Protein AF-A0A960S7F9-F1 (afdb_monomer)

Solvent-accessible surface area (backbone atoms only — not comparable to full-atom values): 3554 Å² total; per-residue (Å²): 108,70,70,59,54,52,50,54,51,54,41,52,77,70,70,52,64,64,50,74,49,76,44,62,61,91,48,44,71,61,44,47,76,72,64,33,43,80,78,50,70,45,82,28,88,90,46,82,95,41,63,27,42,27,34,36,36,77,116

Mean predicted aligned error: 2.99 Å

Radius of gyration: 12.42 Å; Cα contacts (8 Å, |Δi|>4): 80; chains: 1; bounding box: 27×16×31 Å

Secondary structure (DSSP, 8-state):
-HHHHHHHHHHHHTT--EEEEE--GGGHHHHHHTT-EEEEEEE-TTSTT-EEEEEEEE-

pLDDT: mean 94.41, std 3.72, range [81.31, 98.19]

Nearest PDB structures (foldseek):
  2jdd-assembly1_A  TM=8.722E-01  e=7.231E-03  Bacillus licheniformis
  3efa-assembly1_A-2  TM=8.695E-01  e=4.563E-02  Lactiplantibacillus plantarum WCFS1
  2g0b-assembly11_D  TM=8.087E-01  e=6.872E-02  uncultured bacterium
  2g0b-assembly7_G  TM=8.108E-01  e=7.877E-02  uncultured bacterium
  1kuy-assembly1_A  TM=7.500E-01  e=5.996E-02  Ovis ar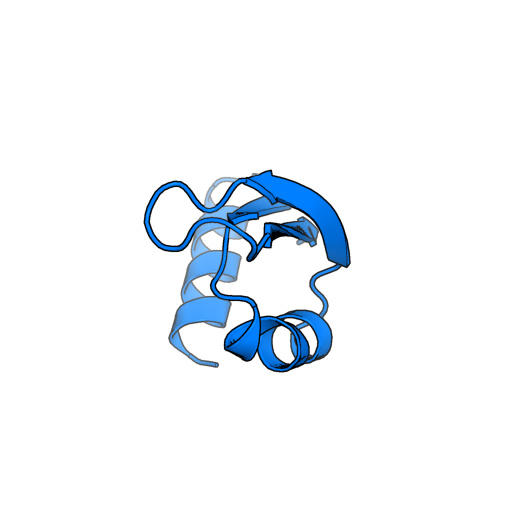ies

Foldse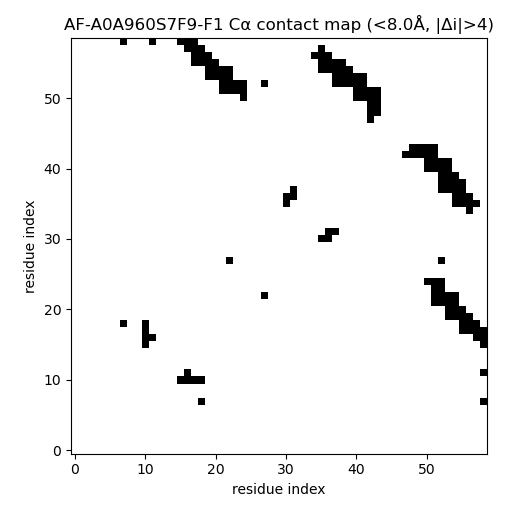ek 3Di:
DVVVVVVVVVCVVVVHFKDKDWDDPVCVVVVVVVVKDFPDWDADPPDGPDIITMIMDTD

Structure (mmCIF, N/CA/C/O backbone):
data_AF-A0A960S7F9-F1
#
_entry.id   AF-A0A960S7F9-F1
#
loop_
_atom_site.group_PDB
_atom_site.id
_atom_site.type_symbol
_atom_site.label_atom_id
_atom_site.label_alt_id
_atom_site.label_comp_id
_atom_site.label_asym_id
_atom_site.label_entity_id
_atom_site.label_seq_id
_atom_site.pdbx_PDB_ins_code
_atom_site.Cartn_x
_atom_site.Cartn_y
_atom_site.Cartn_z
_atom_site.occupancy
_atom_site.B_iso_or_equiv
_atom_site.auth_seq_id
_atom_site.auth_comp_id
_atom_site.auth_asym_id
_atom_site.auth_atom_id
_atom_site.pdbx_PDB_model_num
ATOM 1 N N . THR A 1 1 ? 8.147 3.028 10.496 1.00 81.31 1 THR A N 1
ATOM 2 C CA . THR A 1 1 ? 6.744 2.618 10.744 1.00 81.31 1 THR A CA 1
ATOM 3 C C . THR A 1 1 ? 5.872 3.747 11.280 1.00 81.31 1 THR A C 1
ATOM 5 O O . THR A 1 1 ? 4.714 3.796 10.897 1.00 81.31 1 THR A O 1
ATOM 8 N N . LEU A 1 2 ? 6.396 4.691 12.083 1.00 92.06 2 LEU A N 1
ATOM 9 C CA . LEU A 1 2 ? 5.615 5.793 12.681 1.00 92.06 2 LEU A CA 1
ATOM 10 C C . LEU A 1 2 ? 4.731 6.575 11.686 1.00 92.06 2 LEU A C 1
ATOM 12 O O . LEU A 1 2 ? 3.553 6.782 11.958 1.00 92.06 2 LEU A O 1
ATOM 16 N N . LEU A 1 3 ? 5.272 6.965 10.525 1.00 92.56 3 LEU A N 1
ATOM 17 C CA . LEU A 1 3 ? 4.517 7.715 9.508 1.00 92.56 3 LEU A CA 1
ATOM 18 C C . LEU A 1 3 ? 3.346 6.913 8.926 1.00 92.56 3 LEU A C 1
ATOM 20 O O . LEU A 1 3 ? 2.243 7.439 8.815 1.00 92.56 3 LEU A O 1
ATOM 24 N N . PHE A 1 4 ? 3.567 5.635 8.612 1.00 94.00 4 PHE A N 1
ATOM 25 C CA . PHE A 1 4 ? 2.514 4.753 8.106 1.00 94.00 4 PHE A CA 1
ATOM 26 C C . PHE A 1 4 ? 1.396 4.575 9.138 1.00 94.00 4 PHE A C 1
ATOM 28 O O . PHE A 1 4 ? 0.226 4.765 8.822 1.00 94.00 4 PHE A O 1
ATOM 35 N N . ASN A 1 5 ? 1.755 4.326 10.401 1.00 94.38 5 ASN A N 1
ATOM 36 C CA . ASN A 1 5 ? 0.778 4.196 11.483 1.00 94.38 5 ASN A CA 1
ATOM 37 C C . ASN A 1 5 ? -0.052 5.475 11.651 1.00 94.38 5 ASN A C 1
ATOM 39 O O . ASN A 1 5 ? -1.262 5.408 11.860 1.00 94.38 5 ASN A O 1
ATOM 43 N N . ARG A 1 6 ? 0.580 6.646 11.510 1.00 95.75 6 ARG A N 1
ATOM 44 C CA . ARG A 1 6 ? -0.124 7.927 11.582 1.00 95.75 6 ARG A CA 1
ATOM 45 C C . ARG A 1 6 ? -1.076 8.139 10.402 1.00 95.75 6 ARG A C 1
ATOM 47 O O . ARG A 1 6 ? -2.157 8.700 10.591 1.00 95.75 6 ARG A O 1
ATOM 54 N N . ALA A 1 7 ? -0.708 7.685 9.205 1.00 94.06 7 ALA A N 1
ATOM 55 C CA . ALA A 1 7 ? -1.591 7.714 8.041 1.00 94.06 7 ALA A CA 1
ATOM 56 C C . ALA A 1 7 ? -2.824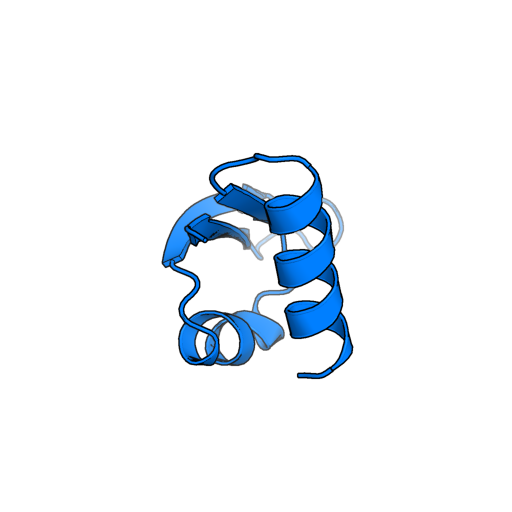 6.822 8.262 1.00 94.06 7 ALA A C 1
ATOM 58 O O . ALA A 1 7 ? -3.952 7.291 8.116 1.00 94.06 7 ALA A O 1
ATOM 59 N N . VAL A 1 8 ? -2.615 5.584 8.719 1.00 95.00 8 VAL A N 1
ATOM 60 C CA . VAL A 1 8 ? -3.674 4.625 9.084 1.00 95.00 8 VAL A CA 1
ATOM 61 C C . VAL A 1 8 ? -4.631 5.219 10.122 1.00 95.00 8 VAL A C 1
ATOM 63 O O . VAL A 1 8 ? -5.846 5.207 9.931 1.00 95.00 8 VAL A O 1
ATOM 66 N N . GLU A 1 9 ? -4.098 5.809 11.194 1.00 95.81 9 GLU A N 1
ATOM 67 C CA . GLU A 1 9 ? -4.901 6.457 12.235 1.00 95.81 9 GLU A CA 1
ATOM 68 C C . GLU A 1 9 ? -5.736 7.618 11.677 1.00 95.81 9 GLU A C 1
ATOM 70 O O . GLU A 1 9 ? -6.924 7.734 11.971 1.00 95.81 9 GLU A O 1
ATOM 75 N N . THR A 1 10 ? -5.142 8.450 10.820 1.00 95.25 10 THR A N 1
ATOM 76 C CA . THR A 1 10 ? -5.833 9.588 10.195 1.00 95.25 10 THR A CA 1
ATOM 77 C C . THR A 1 10 ? -7.011 9.129 9.335 1.00 95.25 10 THR A C 1
ATOM 79 O O . THR A 1 10 ? -8.087 9.725 9.380 1.00 95.25 10 THR A O 1
ATOM 82 N N . VAL A 1 11 ? -6.822 8.059 8.564 1.00 93.94 11 VAL A N 1
ATOM 83 C CA . VAL A 1 11 ? -7.856 7.471 7.701 1.00 93.94 11 VAL A CA 1
ATOM 84 C C . VAL A 1 11 ? -8.965 6.844 8.553 1.00 93.94 11 VAL A C 1
ATOM 86 O O . VAL A 1 11 ? -10.147 7.056 8.270 1.00 93.94 11 VAL A O 1
ATOM 89 N N . ARG A 1 12 ? -8.609 6.184 9.663 1.00 93.94 12 ARG A N 1
ATOM 90 C CA . ARG A 1 12 ? -9.573 5.611 10.615 1.00 93.94 12 ARG A CA 1
ATOM 91 C C . ARG A 1 12 ? -10.429 6.688 11.280 1.00 93.94 12 ARG A C 1
ATOM 93 O O . ARG A 1 12 ? -11.647 6.546 11.328 1.00 93.94 12 ARG A O 1
ATOM 100 N N . LEU A 1 13 ? -9.824 7.789 11.728 1.00 96.56 13 LEU A N 1
ATOM 101 C CA . LEU A 1 13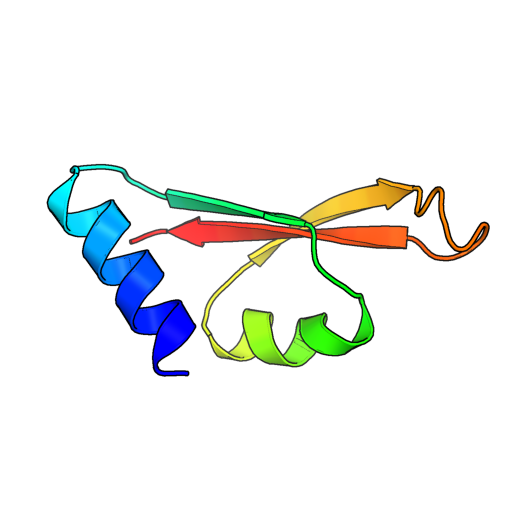 ? -10.541 8.922 12.333 1.00 96.56 13 LEU A CA 1
ATOM 102 C C . LEU A 1 13 ? -11.514 9.608 11.360 1.00 96.56 13 LEU A C 1
ATOM 104 O O . LEU A 1 13 ? -12.479 10.231 11.791 1.00 96.56 13 LEU A O 1
ATOM 108 N N . LYS A 1 14 ? -11.285 9.477 10.049 1.00 95.44 14 LYS A N 1
ATOM 109 C CA . LYS A 1 14 ? -12.182 9.974 8.994 1.00 95.44 14 LYS A CA 1
ATOM 110 C C . LYS A 1 14 ? -13.291 8.985 8.612 1.00 95.44 14 LYS A C 1
ATOM 112 O O . LYS A 1 14 ? -14.117 9.318 7.766 1.00 95.44 14 LYS A O 1
ATOM 117 N N . GLY A 1 15 ? -13.318 7.784 9.196 1.00 96.25 15 GLY A N 1
ATOM 118 C CA . GLY A 1 15 ? -14.291 6.737 8.865 1.00 96.25 15 GLY A CA 1
ATOM 119 C C . GLY A 1 15 ? -14.085 6.106 7.483 1.00 96.25 15 GLY A C 1
ATOM 120 O O . GLY A 1 15 ? -15.001 5.488 6.941 1.00 96.25 15 GLY A O 1
ATOM 121 N N . TRP A 1 16 ? -12.905 6.277 6.883 1.00 96.31 16 TRP A N 1
ATOM 122 C CA . TRP A 1 16 ? -12.553 5.611 5.630 1.00 96.31 16 TRP A CA 1
ATOM 123 C C . TRP A 1 16 ? -12.241 4.133 5.892 1.00 96.31 16 TRP A C 1
ATOM 125 O O . TRP A 1 16 ? -12.005 3.733 7.029 1.00 96.31 16 TRP A O 1
ATOM 135 N N . LYS A 1 17 ? -12.280 3.308 4.841 1.00 95.19 17 LYS A N 1
ATOM 136 C CA . LYS A 1 17 ? -12.134 1.844 4.962 1.00 95.19 17 LYS A CA 1
ATOM 137 C C . LYS A 1 17 ? -10.798 1.310 4.455 1.00 95.19 17 LYS A C 1
ATOM 139 O O . LYS A 1 17 ? -10.423 0.201 4.821 1.00 95.19 17 LYS A O 1
ATOM 144 N N . LYS A 1 18 ? -10.105 2.080 3.613 1.00 95.38 18 LYS A N 1
ATOM 145 C CA . LYS A 1 18 ? -8.828 1.680 3.030 1.00 95.38 18 LYS A CA 1
ATOM 146 C C . LYS A 1 18 ? -7.950 2.859 2.627 1.00 95.38 18 LYS A C 1
ATOM 148 O O . LYS A 1 18 ? -8.439 3.981 2.483 1.00 95.38 18 LYS A O 1
ATOM 153 N N . LEU A 1 19 ? -6.671 2.563 2.430 1.00 96.69 19 LEU A N 1
ATOM 154 C CA . LEU A 1 19 ? -5.684 3.404 1.759 1.00 96.69 19 LEU A CA 1
ATOM 155 C C . LEU A 1 19 ? -5.278 2.742 0.445 1.00 96.69 19 LEU A C 1
ATOM 157 O O . LEU A 1 19 ? -5.145 1.523 0.413 1.00 96.69 19 LEU A O 1
ATOM 161 N N . GLU A 1 20 ? -5.025 3.543 -0.587 1.00 97.25 20 GLU A N 1
ATOM 162 C CA . GLU A 1 20 ? -4.416 3.108 -1.849 1.00 97.25 20 GLU A CA 1
ATOM 163 C C . GLU A 1 20 ? -3.268 4.051 -2.208 1.00 97.25 20 GLU A C 1
ATOM 165 O O . GLU A 1 20 ? -3.388 5.267 -2.027 1.00 97.25 20 GLU A O 1
ATOM 170 N N . TRP A 1 21 ? -2.143 3.508 -2.671 1.00 97.06 21 TRP A N 1
ATOM 171 C CA . TRP A 1 21 ? -0.987 4.315 -3.064 1.00 97.06 21 TRP A CA 1
ATOM 172 C C . TRP A 1 21 ? -0.070 3.579 -4.038 1.00 97.06 21 TRP A C 1
ATOM 174 O O . TRP A 1 21 ? 0.026 2.355 -4.026 1.00 97.06 21 TRP A O 1
ATOM 184 N N . ILE A 1 22 ? 0.649 4.351 -4.851 1.00 96.94 22 ILE A N 1
ATOM 185 C CA . ILE A 1 22 ? 1.739 3.869 -5.706 1.00 96.94 22 ILE A CA 1
ATOM 186 C C . ILE A 1 22 ? 3.051 4.043 -4.939 1.00 96.94 22 ILE A C 1
ATOM 188 O O . ILE A 1 22 ? 3.218 5.033 -4.217 1.00 96.94 22 ILE A O 1
ATOM 192 N N . SER A 1 23 ? 3.988 3.104 -5.067 1.00 95.44 23 SER A N 1
ATOM 193 C CA . SER A 1 23 ? 5.301 3.245 -4.433 1.00 95.44 23 SER A CA 1
ATOM 194 C C . SER A 1 23 ? 6.466 2.810 -5.305 1.00 95.44 23 SER A C 1
ATOM 196 O O . SER A 1 23 ? 6.289 2.190 -6.346 1.00 95.44 23 SER A O 1
ATOM 198 N N . ASP A 1 24 ? 7.667 3.156 -4.847 1.00 93.50 24 ASP A N 1
ATOM 199 C CA . ASP A 1 24 ? 8.908 2.660 -5.427 1.00 93.50 24 ASP A CA 1
ATOM 200 C C . ASP A 1 24 ? 9.000 1.129 -5.237 1.00 93.50 24 ASP A C 1
ATOM 202 O O . ASP A 1 24 ? 8.718 0.646 -4.131 1.00 93.50 24 ASP A O 1
ATOM 206 N N . PRO A 1 25 ? 9.418 0.356 -6.256 1.00 93.38 25 PRO A N 1
ATOM 207 C CA . PRO A 1 25 ? 9.510 -1.104 -6.169 1.00 93.38 25 PRO A CA 1
ATOM 208 C C . PRO A 1 25 ? 10.440 -1.586 -5.054 1.00 93.38 25 PRO A C 1
ATOM 210 O O . PRO A 1 25 ? 10.186 -2.606 -4.416 1.00 93.38 25 PRO A O 1
ATOM 213 N N . ASN A 1 26 ? 11.491 -0.825 -4.737 1.00 94.12 26 ASN A N 1
ATOM 214 C CA . ASN A 1 26 ? 12.423 -1.182 -3.668 1.00 94.12 26 ASN A CA 1
ATOM 215 C C . ASN A 1 26 ? 11.767 -1.121 -2.277 1.00 94.12 26 ASN A C 1
ATOM 217 O O . ASN A 1 26 ? 12.281 -1.707 -1.322 1.00 94.12 26 ASN A O 1
ATOM 221 N N . ALA A 1 27 ? 10.632 -0.426 -2.142 1.00 94.88 27 ALA A N 1
ATOM 222 C CA . ALA A 1 27 ? 9.868 -0.336 -0.903 1.00 94.88 27 ALA A CA 1
ATOM 223 C C . ALA A 1 27 ? 8.775 -1.414 -0.779 1.00 94.88 27 ALA A C 1
ATOM 225 O O . ALA A 1 27 ? 8.098 -1.475 0.248 1.00 94.88 27 ALA A O 1
ATOM 226 N N . GLU A 1 28 ? 8.602 -2.291 -1.769 1.00 95.56 28 GLU A N 1
ATOM 227 C CA . GLU A 1 28 ? 7.517 -3.276 -1.793 1.00 95.56 28 GLU A CA 1
ATOM 228 C C . GLU A 1 28 ? 7.507 -4.174 -0.552 1.00 95.56 28 GLU A C 1
ATOM 230 O O . GLU A 1 28 ? 6.515 -4.235 0.178 1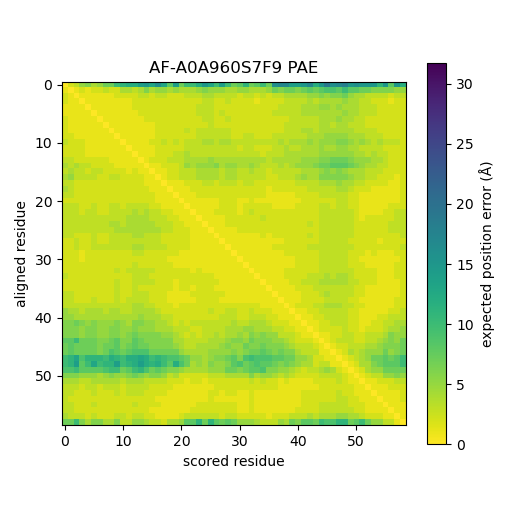.00 95.56 28 GLU A O 1
ATOM 235 N N . ILE A 1 29 ? 8.647 -4.796 -0.238 1.00 96.50 29 ILE A N 1
ATOM 236 C CA . ILE A 1 29 ? 8.784 -5.684 0.926 1.00 96.50 29 ILE A CA 1
ATOM 237 C C . ILE A 1 29 ? 8.429 -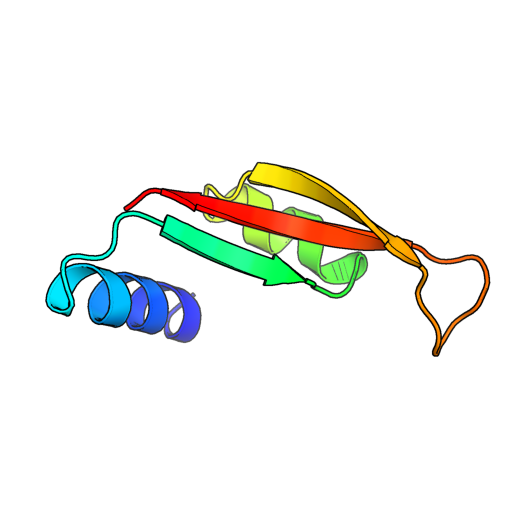4.953 2.227 1.00 96.50 29 ILE A C 1
ATOM 239 O O . ILE A 1 29 ? 7.889 -5.557 3.156 1.00 96.50 29 ILE A O 1
ATOM 243 N N . PHE A 1 30 ? 8.731 -3.657 2.319 1.00 96.56 30 PHE A N 1
ATOM 244 C CA . PHE A 1 30 ? 8.397 -2.859 3.493 1.00 96.56 30 PHE A CA 1
ATOM 245 C C . PHE A 1 30 ? 6.879 -2.728 3.671 1.00 96.56 30 PHE A C 1
ATOM 247 O O . PHE A 1 30 ? 6.387 -2.986 4.769 1.00 96.56 30 PHE A O 1
ATOM 254 N N . TYR A 1 31 ? 6.135 -2.399 2.613 1.00 96.81 31 TYR A N 1
ATOM 255 C CA . TYR A 1 31 ? 4.678 -2.250 2.689 1.00 96.81 31 TYR A CA 1
ATOM 256 C C . TYR A 1 31 ? 3.950 -3.584 2.843 1.00 96.81 31 TYR A C 1
ATOM 258 O O . TYR A 1 31 ? 3.007 -3.673 3.630 1.00 96.81 31 TYR A O 1
ATOM 266 N N . LEU A 1 32 ? 4.435 -4.645 2.196 1.00 97.06 32 LEU A N 1
ATOM 267 C CA . LEU A 1 32 ? 3.919 -5.997 2.416 1.00 97.06 32 LEU A CA 1
ATOM 268 C C . LEU A 1 32 ? 4.054 -6.409 3.891 1.00 97.06 32 LEU A C 1
ATOM 270 O O . LEU A 1 32 ? 3.104 -6.903 4.493 1.00 97.06 32 LEU A O 1
ATOM 274 N N . LYS A 1 33 ? 5.198 -6.118 4.531 1.00 97.06 33 LYS A N 1
ATOM 275 C CA . LYS A 1 33 ? 5.398 -6.360 5.975 1.00 97.06 33 LYS A CA 1
ATOM 276 C C . LYS A 1 33 ? 4.489 -5.520 6.873 1.00 97.06 33 LYS A C 1
ATOM 278 O O . LYS A 1 33 ? 4.270 -5.893 8.022 1.00 97.06 33 LYS A O 1
ATOM 283 N N . MET A 1 34 ? 3.975 -4.398 6.377 1.00 95.44 34 MET A N 1
ATOM 284 C CA . MET A 1 34 ? 2.997 -3.573 7.089 1.00 95.44 34 MET A CA 1
ATOM 285 C C . MET A 1 34 ? 1.558 -4.080 6.944 1.00 95.44 34 MET A C 1
ATOM 287 O O . MET A 1 34 ? 0.665 -3.524 7.579 1.00 95.44 34 MET A O 1
ATOM 291 N N . GLY A 1 35 ? 1.332 -5.132 6.152 1.00 96.38 35 GLY A N 1
ATOM 292 C CA . GLY A 1 35 ? 0.009 -5.697 5.887 1.00 96.38 35 GLY A CA 1
ATOM 293 C C . GLY A 1 35 ? -0.688 -5.095 4.669 1.00 96.38 35 GLY A C 1
ATOM 294 O O . GLY A 1 35 ? -1.887 -5.299 4.503 1.00 96.38 35 GLY A O 1
ATOM 295 N N . ALA A 1 36 ? 0.029 -4.338 3.833 1.00 97.56 36 ALA A N 1
ATOM 296 C CA . ALA A 1 36 ? -0.494 -3.913 2.542 1.00 97.56 36 ALA A CA 1
ATOM 297 C C . ALA A 1 36 ? -0.565 -5.096 1.567 1.00 97.56 36 ALA A C 1
ATOM 299 O O . ALA A 1 36 ? 0.149 -6.090 1.712 1.00 97.56 36 ALA A O 1
ATOM 300 N N . THR A 1 37 ? -1.384 -4.953 0.534 1.00 98.19 37 THR A N 1
ATOM 301 C CA . THR A 1 37 ? -1.506 -5.913 -0.569 1.00 98.19 37 THR A CA 1
ATOM 302 C C . THR A 1 37 ? -1.273 -5.206 -1.895 1.00 98.19 37 THR A C 1
ATOM 304 O O . THR A 1 37 ? -1.620 -4.036 -2.026 1.00 98.19 37 THR A O 1
ATOM 307 N N . ILE A 1 38 ? -0.657 -5.885 -2.863 1.00 97.94 38 ILE A N 1
ATOM 308 C CA . ILE A 1 38 ? -0.466 -5.347 -4.215 1.00 97.94 38 ILE A CA 1
ATOM 309 C C . ILE A 1 38 ? -1.735 -5.622 -5.017 1.00 97.94 38 ILE A C 1
ATOM 311 O O . ILE A 1 38 ? -2.166 -6.770 -5.112 1.00 97.94 38 ILE A O 1
ATOM 315 N N . ILE A 1 39 ? -2.307 -4.577 -5.610 1.00 98.06 39 ILE A N 1
ATOM 316 C CA . ILE A 1 39 ? -3.524 -4.652 -6.435 1.00 98.06 39 ILE A CA 1
ATOM 317 C C . ILE A 1 39 ? -3.273 -4.342 -7.909 1.00 98.06 39 ILE A C 1
ATOM 319 O O . ILE A 1 39 ? -4.184 -4.435 -8.728 1.00 98.06 39 ILE A O 1
ATOM 323 N N . GLY A 1 40 ? -2.042 -3.988 -8.270 1.00 97.19 40 GLY A N 1
ATOM 324 C CA . GLY A 1 40 ? -1.672 -3.748 -9.653 1.00 97.19 40 GLY A CA 1
ATOM 325 C C . GLY A 1 40 ? -0.289 -3.138 -9.789 1.00 97.19 40 GLY A C 1
ATOM 326 O O . GLY A 1 40 ? 0.445 -2.989 -8.815 1.00 97.19 40 GLY A O 1
ATOM 327 N N . HIS A 1 41 ? 0.029 -2.774 -11.023 1.00 96.12 41 HIS A N 1
ATOM 328 C CA . HIS A 1 41 ? 1.254 -2.086 -11.394 1.00 96.12 41 HIS A CA 1
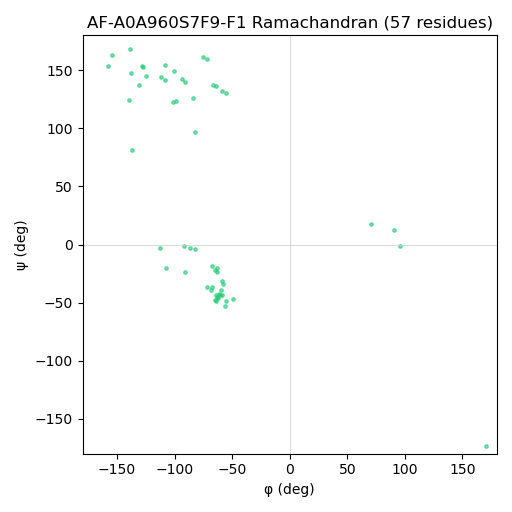ATOM 329 C C . HIS A 1 41 ? 0.915 -0.988 -12.401 1.00 96.12 41 HIS A C 1
ATOM 331 O O . HIS A 1 41 ? -0.018 -1.142 -13.194 1.00 96.12 41 HIS A O 1
ATOM 337 N N . CYS A 1 42 ? 1.653 0.116 -12.370 1.00 93.38 42 CYS A N 1
ATOM 338 C CA . CYS A 1 42 ? 1.570 1.163 -13.383 1.00 93.38 42 CYS A CA 1
ATOM 339 C C . CYS A 1 42 ? 2.951 1.483 -13.955 1.00 93.38 42 CYS A C 1
ATOM 341 O O . CYS A 1 42 ? 3.960 1.350 -13.266 1.00 93.38 42 CYS A O 1
ATOM 343 N N . GLU A 1 43 ? 2.980 1.951 -15.201 1.00 93.31 43 GLU A N 1
ATOM 344 C CA . GLU A 1 43 ? 4.218 2.312 -15.890 1.00 93.31 43 GLU A CA 1
ATOM 345 C C . GLU A 1 43 ? 4.985 3.408 -15.134 1.00 93.31 43 GLU A C 1
ATOM 347 O O . GLU A 1 43 ? 4.423 4.441 -14.750 1.00 93.31 43 GLU A O 1
ATOM 352 N N . ASN A 1 44 ? 6.291 3.206 -14.942 1.00 93.00 44 ASN A N 1
ATOM 353 C CA . ASN A 1 44 ? 7.162 4.242 -14.409 1.00 93.00 44 ASN A CA 1
ATOM 354 C C . ASN A 1 44 ? 7.609 5.197 -15.523 1.00 93.00 44 ASN A C 1
ATOM 356 O O . ASN A 1 44 ? 8.602 4.965 -16.212 1.00 93.00 44 ASN A O 1
ATOM 360 N N . LEU A 1 45 ? 6.916 6.328 -15.644 1.00 89.62 45 LEU A N 1
ATOM 361 C CA . LEU A 1 45 ? 7.239 7.350 -16.645 1.00 89.62 45 LEU A CA 1
ATOM 362 C C . LEU A 1 45 ? 8.628 7.991 -16.453 1.00 89.62 45 LEU A C 1
ATOM 364 O O . LEU A 1 45 ? 9.162 8.578 -17.391 1.00 89.62 45 LEU A O 1
ATOM 368 N N . LEU A 1 46 ? 9.211 7.909 -15.251 1.00 88.56 46 LEU A N 1
ATOM 369 C CA . LEU A 1 46 ? 10.533 8.472 -14.945 1.00 88.56 46 LEU A CA 1
ATOM 370 C C . LEU A 1 46 ? 11.673 7.476 -15.184 1.00 88.56 46 LEU A C 1
ATOM 372 O O . LEU A 1 46 ? 12.811 7.893 -15.390 1.00 88.56 46 LEU A O 1
ATOM 376 N N . ASN A 1 47 ? 11.379 6.176 -15.154 1.00 87.12 47 ASN A N 1
ATOM 377 C CA . ASN A 1 47 ? 12.340 5.110 -15.415 1.00 87.12 47 ASN A CA 1
ATOM 378 C C . ASN A 1 47 ? 11.700 4.035 -16.310 1.00 87.12 47 ASN A C 1
ATOM 380 O O . ASN A 1 47 ? 11.217 3.019 -15.796 1.00 87.12 47 ASN A O 1
ATOM 384 N N . PRO A 1 48 ? 11.670 4.266 -17.635 1.00 85.31 48 PRO A N 1
ATOM 385 C CA . PRO A 1 48 ? 11.059 3.343 -18.584 1.00 85.31 48 PRO A CA 1
ATOM 386 C C . PRO A 1 48 ? 11.645 1.930 -18.467 1.00 85.31 48 PRO A C 1
ATOM 388 O O . PRO A 1 48 ? 12.863 1.753 -18.467 1.00 85.31 48 PRO A O 1
ATOM 391 N N . GLY A 1 49 ? 10.775 0.921 -18.381 1.00 82.94 49 GLY A N 1
ATOM 392 C CA . GLY A 1 49 ? 11.163 -0.482 -18.175 1.00 82.94 49 GLY A CA 1
ATOM 393 C C . GLY A 1 49 ? 11.133 -0.948 -16.715 1.00 82.94 49 GLY A C 1
ATOM 394 O O . GLY A 1 49 ? 11.385 -2.121 -16.451 1.00 82.94 49 GLY A O 1
ATOM 395 N N . SER A 1 50 ? 10.796 -0.060 -15.777 1.00 87.62 50 SER A N 1
ATOM 396 C CA . SER A 1 50 ? 10.391 -0.419 -14.419 1.00 87.62 50 S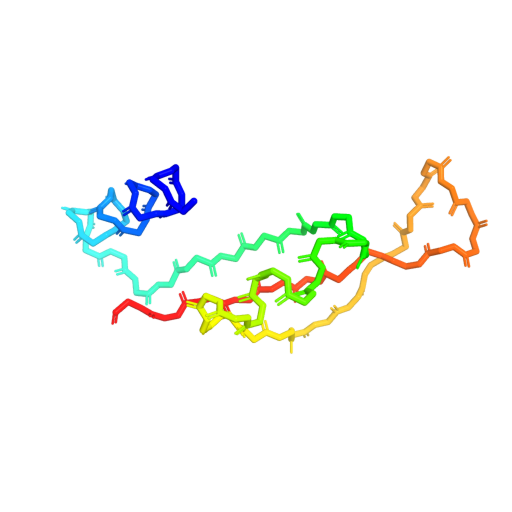ER A CA 1
ATOM 397 C C . SER A 1 50 ? 8.897 -0.163 -14.251 1.00 87.62 50 SER A C 1
ATOM 399 O O . SER A 1 50 ? 8.392 0.862 -14.697 1.00 87.62 50 SER A O 1
ATOM 401 N N . ASP A 1 51 ? 8.208 -1.041 -13.532 1.00 93.19 51 ASP A N 1
ATOM 402 C CA . ASP A 1 51 ? 6.823 -0.811 -13.119 1.00 93.19 51 ASP A CA 1
ATOM 403 C C . ASP A 1 51 ? 6.777 -0.344 -11.665 1.00 93.19 51 ASP A C 1
ATOM 405 O O . ASP A 1 51 ? 7.647 -0.706 -10.874 1.00 93.19 51 ASP A O 1
ATOM 409 N N . LEU A 1 52 ? 5.783 0.472 -11.309 1.00 96.12 52 LEU A N 1
ATOM 410 C CA . LEU A 1 52 ? 5.525 0.900 -9.936 1.00 96.12 52 LEU A CA 1
ATOM 411 C C . LEU A 1 52 ? 4.361 0.089 -9.348 1.00 96.12 52 LEU A C 1
ATOM 413 O O . LEU A 1 52 ? 3.265 0.118 -9.920 1.00 96.12 52 LEU A O 1
ATOM 417 N N . PRO A 1 53 ? 4.547 -0.613 -8.217 1.00 97.38 53 PRO A N 1
ATOM 418 C CA . PRO A 1 53 ? 3.461 -1.331 -7.564 1.00 97.38 53 PRO A CA 1
ATOM 419 C C . PRO A 1 53 ? 2.406 -0.376 -6.994 1.00 97.38 53 PRO A C 1
ATOM 421 O O . PRO A 1 53 ? 2.717 0.636 -6.354 1.00 97.38 53 PRO A O 1
ATOM 424 N N . LEU A 1 54 ? 1.144 -0.745 -7.200 1.00 98.12 54 LEU A N 1
ATOM 425 C CA . LEU A 1 54 ? -0.028 -0.140 -6.581 1.00 98.12 54 LEU A CA 1
ATOM 426 C C . LEU A 1 54 ? -0.461 -1.008 -5.398 1.00 98.12 54 LEU A C 1
ATOM 428 O O . LEU A 1 54 ? -0.747 -2.196 -5.562 1.00 98.12 54 LEU A O 1
ATOM 432 N N . PHE A 1 55 ? -0.542 -0.404 -4.218 1.00 98.19 55 PHE A N 1
ATOM 433 C CA . PHE A 1 55 ? -0.919 -1.071 -2.979 1.00 98.19 55 PHE A CA 1
ATOM 434 C C . PHE A 1 55 ? -2.305 -0.659 -2.499 1.00 98.19 55 PHE A C 1
ATOM 436 O O . PHE A 1 55 ? -2.730 0.476 -2.720 1.00 98.19 55 PHE A O 1
ATOM 443 N N . GLU A 1 56 ? -2.941 -1.544 -1.733 1.00 98.00 56 GLU A N 1
ATOM 444 C CA . GLU A 1 56 ? -4.034 -1.203 -0.827 1.00 98.00 56 GLU A CA 1
ATOM 445 C C . GLU A 1 56 ? -3.803 -1.722 0.602 1.00 98.00 56 GLU A C 1
ATOM 447 O O . GLU A 1 56 ? -3.115 -2.722 0.824 1.00 98.00 56 GLU A O 1
ATOM 452 N N . TYR A 1 57 ? -4.406 -1.044 1.581 1.00 97.50 57 TYR A N 1
ATOM 453 C CA . TYR A 1 57 ? -4.434 -1.447 2.991 1.00 97.50 57 TYR A CA 1
ATOM 454 C C . TYR A 1 57 ? -5.812 -1.188 3.597 1.00 97.50 57 TYR A C 1
ATOM 456 O O . TYR A 1 57 ? -6.279 -0.048 3.584 1.00 97.50 57 TYR A O 1
ATOM 464 N N . TYR A 1 58 ? -6.434 -2.224 4.162 1.00 94.62 58 TYR A N 1
ATOM 465 C CA . TYR A 1 58 ? -7.709 -2.125 4.880 1.00 94.62 58 TYR A CA 1
ATOM 466 C C . TYR A 1 58 ? -7.484 -1.875 6.377 1.00 94.62 58 TYR A C 1
ATOM 468 O O . TYR A 1 58 ? -6.562 -2.432 6.971 1.00 94.62 58 TYR A O 1
ATOM 476 N N . LEU A 1 59 ? -8.322 -1.013 6.964 1.00 87.19 59 LEU A N 1
ATOM 477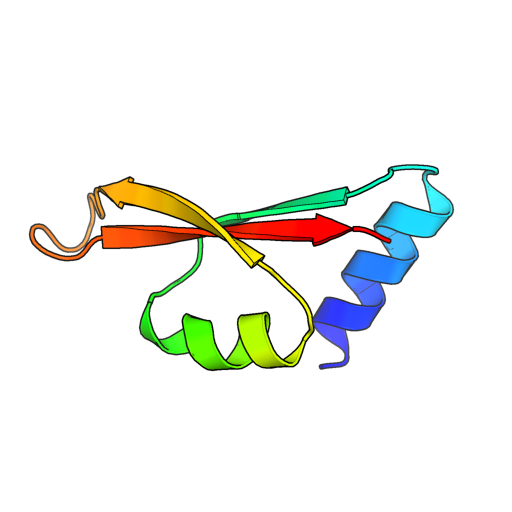 C CA . LEU A 1 59 ? -8.206 -0.514 8.344 1.00 87.19 59 LEU A CA 1
ATOM 478 C C . LEU A 1 59 ? -8.805 -1.404 9.435 1.00 87.19 59 LEU A C 1
ATOM 480 O O . LEU A 1 59 ? -9.787 -2.119 9.150 1.00 87.19 59 LEU A O 1
#

Sequence (59 aa):
TLLFNRAVETVRLKGWKKLEWISDPNAEIFYLKMGATIIGHCENLLNPGSDLPLFEYYL